Protein AF-A0A7W7RGU4-F1 (afdb_monomer_lite)

Radius of gyration: 12.38 Å; chains: 1; bounding box: 22×27×43 Å

Structure (mmCIF, N/CA/C/O backbone):
data_AF-A0A7W7RGU4-F1
#
_entry.id   AF-A0A7W7RGU4-F1
#
loop_
_atom_site.group_PDB
_atom_site.id
_atom_site.type_symbol
_atom_site.label_atom_id
_atom_site.label_alt_id
_atom_site.label_comp_id
_atom_site.label_asym_id
_atom_site.label_entity_id
_atom_site.label_seq_id
_atom_site.pdbx_PDB_ins_code
_atom_site.Cartn_x
_atom_site.Cartn_y
_atom_site.Cartn_z
_atom_site.occupancy
_atom_site.B_iso_or_equiv
_atom_site.auth_seq_id
_atom_site.auth_comp_id
_atom_site.auth_asym_id
_atom_site.auth_atom_id
_atom_site.pdbx_PDB_model_num
ATOM 1 N N . MET A 1 1 ? -7.430 13.472 -12.838 1.00 47.41 1 MET A N 1
ATOM 2 C CA . MET A 1 1 ? -6.866 12.946 -11.579 1.00 47.41 1 MET A CA 1
ATOM 3 C C . MET A 1 1 ? -5.825 11.928 -11.988 1.00 47.41 1 MET A C 1
ATOM 5 O O . MET A 1 1 ? -6.169 11.014 -12.722 1.00 47.41 1 MET A O 1
ATOM 9 N N . GLU A 1 2 ? -4.560 12.166 -11.664 1.00 55.06 2 GLU A N 1
ATOM 10 C CA . GLU A 1 2 ? -3.458 11.306 -12.099 1.00 55.06 2 GLU A CA 1
ATOM 11 C C . GLU A 1 2 ? -3.462 10.027 -11.256 1.00 55.06 2 GLU A C 1
ATOM 13 O O . GLU A 1 2 ? -3.212 10.065 -10.051 1.00 55.06 2 GLU A O 1
ATOM 18 N N . SER A 1 3 ? -3.801 8.899 -11.877 1.00 66.94 3 SER A N 1
ATOM 19 C CA . SER A 1 3 ? -3.667 7.569 -11.283 1.00 66.94 3 SER A CA 1
ATOM 20 C C . SER A 1 3 ? -2.183 7.249 -11.132 1.00 66.94 3 SER A C 1
ATOM 22 O O . SER A 1 3 ? -1.526 6.805 -12.073 1.00 66.94 3 SER A O 1
ATOM 24 N N . GLN A 1 4 ? -1.621 7.558 -9.965 1.00 85.38 4 GLN A N 1
ATOM 25 C CA . GLN A 1 4 ? -0.229 7.252 -9.670 1.00 85.38 4 GLN A CA 1
ATOM 26 C C . GLN A 1 4 ? -0.103 5.756 -9.366 1.00 85.38 4 GLN A C 1
ATOM 28 O O . GLN A 1 4 ? -0.648 5.269 -8.376 1.00 85.38 4 GLN A O 1
ATOM 33 N N . THR A 1 5 ? 0.629 5.028 -10.207 1.00 90.00 5 THR A N 1
ATOM 34 C CA . THR A 1 5 ? 0.997 3.632 -9.950 1.00 90.00 5 THR A CA 1
ATOM 35 C C . THR A 1 5 ? 2.367 3.560 -9.292 1.00 90.00 5 THR A C 1
ATOM 37 O O . THR A 1 5 ? 3.325 4.148 -9.795 1.00 90.00 5 THR A O 1
ATOM 40 N N . VAL A 1 6 ? 2.481 2.817 -8.196 1.00 90.94 6 VAL A N 1
ATOM 41 C CA . VAL A 1 6 ? 3.713 2.687 -7.410 1.00 90.94 6 VAL A CA 1
ATOM 42 C C . VAL A 1 6 ? 4.155 1.225 -7.293 1.00 90.94 6 VAL A C 1
ATOM 44 O O . VAL A 1 6 ? 3.318 0.326 -7.315 1.00 90.94 6 VAL A O 1
ATOM 47 N N . PRO A 1 7 ? 5.459 0.931 -7.169 1.00 91.81 7 PRO A N 1
ATOM 48 C CA . PRO A 1 7 ? 5.933 -0.441 -6.980 1.00 91.81 7 PRO A CA 1
ATOM 49 C C . PRO A 1 7 ? 5.474 -1.025 -5.634 1.00 91.81 7 PRO A C 1
ATOM 51 O O . PRO A 1 7 ? 5.178 -0.289 -4.692 1.00 91.81 7 PRO A O 1
ATOM 54 N N . THR A 1 8 ? 5.490 -2.359 -5.504 1.00 89.06 8 THR A N 1
ATOM 55 C CA . THR A 1 8 ? 5.021 -3.077 -4.298 1.00 89.06 8 THR A CA 1
ATOM 56 C C . THR A 1 8 ? 5.632 -2.559 -2.989 1.00 89.06 8 THR A C 1
ATOM 58 O O . THR A 1 8 ? 4.945 -2.511 -1.973 1.00 89.06 8 THR A O 1
ATOM 61 N N . GLY A 1 9 ? 6.903 -2.143 -2.993 1.00 89.81 9 GLY A N 1
ATOM 62 C CA . GLY A 1 9 ? 7.554 -1.597 -1.796 1.00 89.81 9 GLY A CA 1
ATOM 63 C C . GLY A 1 9 ? 6.923 -0.291 -1.305 1.00 89.81 9 GLY A C 1
ATOM 64 O O . GLY A 1 9 ? 6.732 -0.108 -0.107 1.00 89.81 9 GLY A O 1
ATOM 65 N N . GLU A 1 10 ? 6.539 0.591 -2.225 1.00 90.94 10 GLU A N 1
ATOM 66 C CA . GLU A 1 10 ? 5.873 1.850 -1.884 1.00 90.94 10 GLU A CA 1
ATOM 67 C C . GLU A 1 10 ? 4.389 1.617 -1.562 1.00 90.94 10 GLU A C 1
ATOM 69 O O . GLU A 1 10 ? 3.857 2.190 -0.615 1.00 90.94 10 GLU A O 1
ATOM 74 N N . ALA A 1 11 ? 3.732 0.694 -2.274 1.00 90.25 11 ALA A N 1
ATOM 75 C CA . ALA A 1 11 ? 2.375 0.251 -1.952 1.00 90.25 11 ALA A CA 1
ATOM 76 C C . ALA A 1 11 ? 2.266 -0.247 -0.501 1.00 90.25 11 ALA A C 1
ATOM 78 O O . ALA A 1 11 ? 1.347 0.126 0.229 1.00 90.25 11 ALA A O 1
ATOM 79 N N . ALA A 1 12 ? 3.245 -1.043 -0.067 1.00 90.88 12 ALA A N 1
ATOM 80 C CA . ALA A 1 12 ? 3.349 -1.545 1.297 1.00 90.88 12 ALA A CA 1
ATOM 81 C C . ALA A 1 12 ? 3.453 -0.399 2.317 1.00 90.88 12 ALA A C 1
ATOM 83 O O . ALA A 1 12 ? 2.724 -0.387 3.310 1.00 90.88 12 ALA A O 1
ATOM 84 N N . ARG A 1 13 ? 4.273 0.621 2.026 1.00 89.62 13 ARG A N 1
ATOM 85 C CA . ARG A 1 13 ? 4.397 1.825 2.863 1.00 89.62 13 ARG A CA 1
ATOM 86 C C . ARG A 1 13 ? 3.093 2.607 2.976 1.00 89.62 13 ARG A C 1
ATOM 88 O O . ARG A 1 13 ? 2.735 3.004 4.079 1.00 89.62 13 ARG A O 1
ATOM 95 N N . ILE A 1 14 ? 2.369 2.784 1.872 1.00 89.00 14 ILE A N 1
ATOM 96 C CA . ILE A 1 14 ? 1.076 3.491 1.848 1.00 89.00 14 ILE A CA 1
ATOM 97 C C . ILE A 1 14 ? 0.029 2.744 2.678 1.00 89.00 14 ILE A C 1
ATOM 99 O O . ILE A 1 14 ? -0.727 3.355 3.432 1.00 89.00 14 ILE A O 1
ATOM 103 N N . LEU A 1 15 ? -0.005 1.417 2.559 1.00 86.06 15 LEU A N 1
ATOM 104 C CA . LEU A 1 15 ? -0.898 0.564 3.340 1.00 86.06 15 LEU A CA 1
ATOM 105 C C . LEU A 1 15 ? -0.461 0.420 4.810 1.00 86.06 15 LEU A C 1
ATOM 107 O O . LEU A 1 15 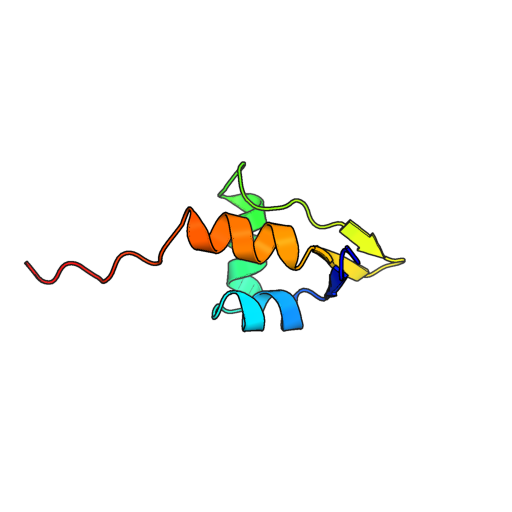? -1.262 -0.013 5.644 1.00 86.06 15 LEU A O 1
ATOM 111 N N . GLY A 1 16 ? 0.787 0.770 5.135 1.00 88.56 16 GLY A N 1
ATOM 112 C CA . GLY A 1 16 ? 1.390 0.560 6.451 1.00 88.56 16 GLY A CA 1
ATOM 113 C C . GLY A 1 16 ? 1.585 -0.922 6.779 1.00 88.56 16 GLY A C 1
ATOM 114 O O . GLY A 1 16 ? 1.397 -1.327 7.924 1.00 88.56 16 GLY A O 1
ATOM 115 N N . VAL A 1 17 ? 1.887 -1.741 5.771 1.00 88.06 17 VAL A N 1
ATOM 116 C CA . VAL A 1 17 ? 2.123 -3.186 5.904 1.00 88.06 17 VAL A CA 1
ATOM 117 C C . VAL A 1 17 ? 3.447 -3.574 5.256 1.00 88.06 17 VAL A C 1
ATOM 119 O O . VAL A 1 17 ? 4.100 -2.767 4.603 1.00 88.06 17 VAL A O 1
ATOM 122 N N . ASP A 1 18 ? 3.838 -4.832 5.418 1.00 90.25 18 ASP A N 1
ATOM 123 C CA . ASP A 1 18 ? 5.014 -5.389 4.761 1.00 90.25 18 ASP A CA 1
ATOM 124 C C . ASP A 1 18 ? 4.750 -5.732 3.289 1.00 90.25 18 ASP A C 1
ATOM 126 O O . ASP A 1 18 ? 3.638 -6.112 2.914 1.00 90.25 18 ASP A O 1
ATOM 130 N N . ALA A 1 19 ? 5.786 -5.689 2.446 1.00 88.56 19 ALA A N 1
ATOM 131 C CA . ALA A 1 19 ? 5.653 -6.021 1.021 1.00 88.56 19 ALA A CA 1
ATOM 132 C C . ALA A 1 19 ? 5.132 -7.451 0.809 1.00 88.56 19 ALA A C 1
ATOM 134 O O . ALA A 1 19 ? 4.349 -7.711 -0.102 1.00 88.56 19 ALA A O 1
ATOM 135 N N . ARG A 1 20 ? 5.512 -8.379 1.694 1.00 89.12 20 ARG A N 1
ATOM 136 C CA . ARG A 1 20 ? 4.990 -9.749 1.693 1.00 89.12 20 ARG A CA 1
ATOM 137 C C . ARG A 1 20 ? 3.485 -9.786 1.967 1.00 89.12 20 ARG A C 1
ATOM 139 O O . ARG A 1 20 ? 2.771 -10.555 1.333 1.00 89.12 20 ARG A O 1
ATOM 146 N N . THR A 1 21 ? 3.006 -8.938 2.875 1.00 88.62 21 THR A N 1
ATOM 147 C CA . THR A 1 21 ? 1.583 -8.803 3.202 1.00 88.62 21 THR A CA 1
ATOM 148 C C . THR A 1 21 ? 0.783 -8.283 2.014 1.00 88.62 21 THR A C 1
ATOM 150 O O . THR A 1 21 ? -0.320 -8.762 1.795 1.00 88.62 21 THR A O 1
ATOM 153 N N . VAL A 1 22 ? 1.352 -7.397 1.190 1.00 87.75 22 VAL A N 1
ATOM 154 C CA . VAL A 1 22 ? 0.708 -6.948 -0.059 1.00 87.75 22 VAL A CA 1
ATOM 155 C C . VAL A 1 22 ? 0.437 -8.128 -0.998 1.00 87.75 22 VAL A C 1
ATOM 157 O O . VAL A 1 22 ? -0.673 -8.260 -1.506 1.00 87.75 22 VAL A O 1
ATOM 160 N N . TYR A 1 23 ? 1.401 -9.039 -1.174 1.00 86.81 23 TYR A N 1
ATOM 161 C CA . TYR A 1 23 ? 1.184 -10.257 -1.969 1.00 86.81 23 TYR A CA 1
ATOM 162 C C . TYR A 1 23 ? 0.152 -11.198 -1.345 1.00 86.81 23 TYR A C 1
ATOM 164 O O . TYR A 1 23 ? -0.621 -11.821 -2.071 1.00 86.81 23 TYR A O 1
ATOM 172 N N . TYR A 1 24 ? 0.131 -11.317 -0.014 1.00 88.56 24 TYR A N 1
ATOM 173 C CA . TYR A 1 24 ? -0.907 -12.089 0.668 1.00 88.56 24 TYR A CA 1
ATOM 174 C C . TYR A 1 24 ? -2.285 -11.476 0.452 1.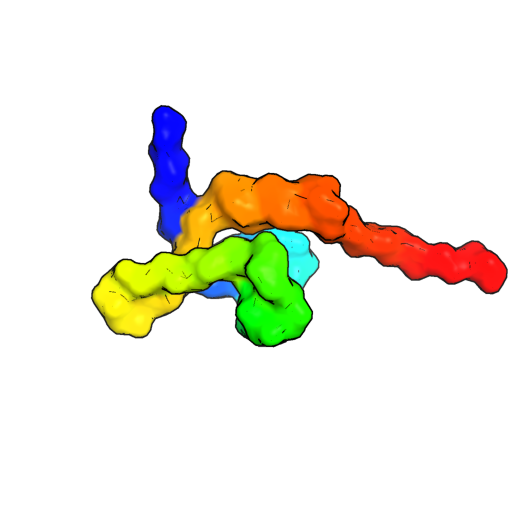00 88.56 24 TYR A C 1
ATOM 176 O O . TYR A 1 24 ? -3.207 -12.217 0.144 1.00 88.56 24 TYR A O 1
ATOM 184 N N . TYR A 1 25 ? -2.425 -10.153 0.540 1.00 86.88 25 TYR A N 1
ATOM 185 C CA . TYR A 1 25 ? -3.698 -9.492 0.279 1.00 86.88 25 TYR A CA 1
ATOM 186 C C . TYR A 1 25 ? -4.166 -9.717 -1.153 1.00 86.88 25 TYR A C 1
ATOM 188 O O . TYR A 1 25 ? -5.286 -10.160 -1.347 1.00 86.88 25 TYR A O 1
ATOM 196 N N . ALA A 1 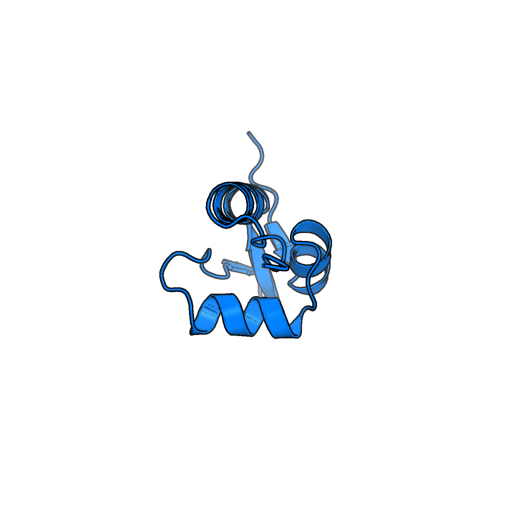26 ? -3.278 -9.563 -2.131 1.00 85.56 26 ALA A N 1
ATOM 197 C CA . ALA A 1 26 ? -3.576 -9.852 -3.533 1.00 85.56 26 ALA A CA 1
ATOM 198 C C . ALA A 1 26 ? -4.024 -11.298 -3.793 1.00 85.56 26 ALA A C 1
ATOM 200 O O . ALA A 1 26 ? -4.759 -11.566 -4.737 1.00 85.56 26 ALA A O 1
ATOM 201 N N . ARG A 1 27 ? -3.536 -12.245 -2.986 1.00 85.75 27 ARG A N 1
ATOM 202 C CA . ARG A 1 27 ? -3.855 -13.668 -3.119 1.00 85.75 27 ARG A CA 1
ATOM 203 C C . ARG A 1 27 ? -5.124 -14.068 -2.364 1.00 85.75 27 ARG A C 1
ATOM 205 O O . ARG A 1 27 ? -5.851 -14.932 -2.837 1.00 85.75 27 ARG A O 1
ATOM 212 N N . ASP A 1 28 ? -5.314 -13.531 -1.166 1.00 86.81 28 ASP A N 1
ATOM 213 C CA . ASP A 1 28 ? -6.327 -13.975 -0.200 1.00 86.81 28 ASP A CA 1
ATOM 214 C C . ASP A 1 28 ? -7.609 -13.133 -0.286 1.00 86.81 28 ASP A C 1
ATOM 216 O O . ASP A 1 28 ? -8.707 -13.632 -0.054 1.00 86.81 28 ASP A O 1
ATOM 220 N N . TYR A 1 29 ? -7.485 -11.864 -0.685 1.00 83.94 29 TYR A N 1
ATOM 221 C CA . TYR A 1 29 ? -8.596 -10.930 -0.818 1.00 83.94 29 TYR A CA 1
ATOM 222 C C . TYR A 1 29 ? -8.894 -10.690 -2.295 1.00 83.94 29 TYR A C 1
ATOM 224 O O . TYR A 1 29 ? -8.156 -9.993 -2.985 1.00 83.94 29 TYR A O 1
ATOM 232 N N . ALA A 1 30 ? -10.030 -11.209 -2.759 1.00 81.06 30 ALA A N 1
ATOM 233 C CA . ALA A 1 30 ? -10.507 -10.986 -4.125 1.00 81.06 30 ALA A CA 1
ATOM 234 C C . ALA A 1 30 ? -10.872 -9.514 -4.418 1.00 81.06 30 ALA A C 1
ATOM 236 O O . ALA A 1 30 ? -10.914 -9.122 -5.576 1.00 81.06 30 ALA A O 1
ATOM 237 N N . ASP A 1 31 ? -11.134 -8.712 -3.378 1.00 83.44 31 ASP A N 1
ATOM 238 C CA . ASP A 1 31 ? -11.432 -7.272 -3.487 1.00 83.44 31 ASP A CA 1
ATOM 239 C C . ASP A 1 31 ? -10.164 -6.398 -3.423 1.00 83.44 31 ASP A C 1
ATOM 241 O O . ASP A 1 31 ? -10.230 -5.177 -3.548 1.00 83.44 31 ASP A O 1
ATOM 245 N N . PHE A 1 32 ? -8.991 -6.996 -3.179 1.00 86.56 32 PHE A N 1
ATOM 246 C CA . PHE A 1 32 ? -7.737 -6.246 -3.190 1.00 86.56 32 PHE A CA 1
ATOM 247 C C . PHE A 1 32 ? -7.420 -5.790 -4.619 1.00 86.56 32 PHE A C 1
ATOM 249 O O . PHE A 1 32 ? -7.672 -6.555 -5.551 1.00 86.56 32 PHE A O 1
ATOM 256 N N . PRO A 1 33 ? -6.857 -4.579 -4.818 1.00 85.19 33 PRO A N 1
ATOM 257 C CA . PRO A 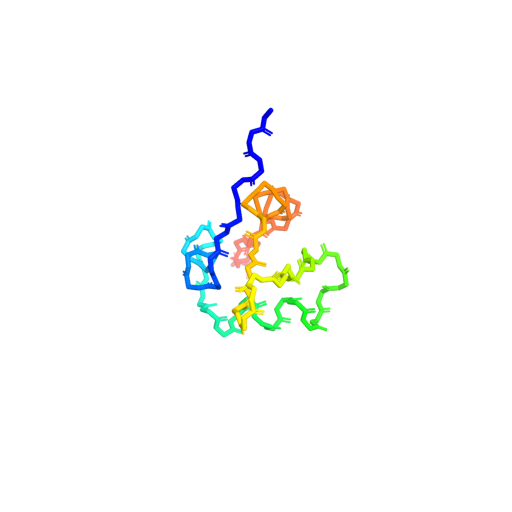1 33 ? -6.483 -4.109 -6.146 1.00 85.19 33 PRO A CA 1
ATOM 258 C C . PRO A 1 33 ? -5.675 -5.153 -6.912 1.00 85.19 33 PRO A C 1
ATOM 260 O O . PRO A 1 33 ? -4.830 -5.838 -6.348 1.00 85.19 33 PRO A O 1
ATOM 263 N N . GLU A 1 34 ? -5.897 -5.268 -8.212 1.00 83.69 34 GLU A N 1
ATOM 264 C CA . GLU A 1 34 ? -5.037 -6.118 -9.026 1.00 83.69 34 GLU A CA 1
ATOM 265 C C . GLU A 1 34 ? -3.720 -5.386 -9.321 1.00 83.69 34 GLU A C 1
ATOM 267 O O . GLU A 1 34 ? -3.725 -4.183 -9.616 1.00 83.69 34 GLU A O 1
ATOM 272 N N . PRO A 1 35 ? -2.568 -6.075 -9.251 1.00 87.19 35 PRO A N 1
ATOM 273 C CA . PRO A 1 35 ? -1.310 -5.465 -9.629 1.00 87.19 35 PRO A CA 1
ATOM 274 C C . PRO A 1 35 ? -1.303 -5.187 -11.133 1.00 87.19 35 PRO A C 1
ATOM 276 O O . PRO A 1 35 ? -1.406 -6.091 -11.964 1.00 87.19 35 PRO A O 1
ATOM 279 N N . GLY A 1 36 ? -1.097 -3.925 -11.486 1.00 87.12 36 GLY A N 1
ATOM 280 C CA . GLY A 1 36 ? -0.716 -3.535 -12.830 1.00 87.12 36 GLY A CA 1
ATOM 281 C C . GLY A 1 36 ? 0.678 -4.054 -13.176 1.00 87.12 36 GLY A C 1
ATOM 282 O O . GLY A 1 36 ? 1.508 -4.354 -12.312 1.00 87.12 36 GLY A O 1
ATOM 283 N N . ARG A 1 37 ? 0.966 -4.136 -14.472 1.00 86.12 37 ARG A N 1
ATOM 284 C CA . ARG A 1 37 ? 2.282 -4.530 -14.977 1.00 86.12 37 ARG A CA 1
ATOM 285 C C . ARG A 1 37 ? 2.920 -3.340 -15.671 1.00 86.12 37 ARG A C 1
ATOM 287 O O . ARG A 1 37 ? 2.388 -2.847 -16.660 1.00 86.12 37 ARG A O 1
ATOM 294 N N . PHE A 1 38 ? 4.061 -2.893 -15.159 1.00 84.06 38 PHE A N 1
ATOM 295 C CA . PHE A 1 38 ? 4.867 -1.859 -15.797 1.00 84.06 38 PHE A CA 1
ATOM 296 C C . PHE A 1 38 ? 6.208 -2.470 -16.203 1.00 84.06 38 PHE A C 1
ATOM 298 O O . PHE A 1 38 ? 7.119 -2.646 -15.389 1.00 84.06 38 PHE A O 1
ATOM 305 N N . GLY A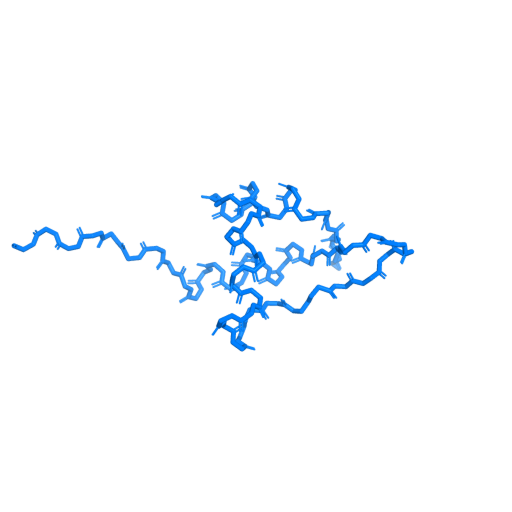 1 39 ? 6.292 -2.890 -17.468 1.00 85.12 39 GLY A N 1
ATOM 306 C CA . GLY A 1 39 ? 7.395 -3.714 -17.960 1.00 85.12 39 GLY A CA 1
ATOM 307 C C . GLY A 1 39 ? 7.459 -5.053 -17.218 1.00 85.12 39 GLY A C 1
ATOM 308 O O . GLY A 1 39 ? 6.494 -5.817 -17.215 1.00 85.12 39 GLY A O 1
ATOM 309 N N . SER A 1 40 ? 8.591 -5.324 -16.563 1.00 84.56 40 SER A N 1
ATOM 310 C CA . SER A 1 40 ? 8.802 -6.539 -15.759 1.00 84.56 40 SER A CA 1
ATOM 311 C C . SER A 1 40 ? 8.384 -6.395 -14.291 1.00 84.56 40 SER A C 1
ATOM 313 O O . SER A 1 40 ? 8.390 -7.387 -13.563 1.00 84.56 40 SER A O 1
ATOM 315 N N . ALA A 1 41 ? 8.039 -5.185 -13.840 1.00 83.50 41 ALA A N 1
ATOM 316 C CA . ALA A 1 41 ? 7.684 -4.913 -12.451 1.00 83.50 41 ALA A CA 1
ATOM 317 C C . ALA A 1 41 ? 6.162 -4.915 -12.239 1.00 83.50 41 ALA A C 1
ATOM 319 O O . ALA A 1 41 ? 5.396 -4.460 -13.091 1.00 83.50 41 ALA A O 1
ATOM 320 N N . LEU A 1 42 ? 5.736 -5.401 -11.070 1.00 87.94 42 LEU A N 1
ATOM 321 C CA . LEU A 1 42 ? 4.364 -5.243 -10.591 1.00 87.94 42 LEU A CA 1
ATOM 322 C C . LEU A 1 42 ? 4.209 -3.863 -9.950 1.00 87.94 42 LEU A C 1
ATOM 324 O O . LEU A 1 42 ? 5.008 -3.469 -9.094 1.00 87.94 42 LEU A O 1
ATOM 328 N N . VAL A 1 43 ? 3.176 -3.146 -10.370 1.00 90.94 43 VAL A N 1
ATOM 329 C CA . VAL A 1 43 ? 2.828 -1.815 -9.880 1.00 90.94 43 VAL A CA 1
ATOM 330 C C . VAL A 1 43 ? 1.401 -1.805 -9.362 1.00 90.94 43 VAL A C 1
ATOM 332 O O . VAL A 1 43 ? 0.558 -2.585 -9.786 1.00 90.94 43 VAL A O 1
ATOM 335 N N . TRP A 1 44 ? 1.129 -0.908 -8.435 1.00 90.50 44 TRP A N 1
ATOM 336 C CA . TRP A 1 44 ? -0.117 -0.836 -7.700 1.00 90.50 44 TRP A CA 1
ATOM 337 C C . TRP A 1 44 ? -0.675 0.565 -7.804 1.00 90.50 44 TRP A C 1
ATOM 339 O O . TRP A 1 44 ? 0.055 1.535 -7.605 1.00 90.50 44 TRP A O 1
ATOM 349 N N . ASP A 1 45 ? -1.961 0.682 -8.103 1.00 91.06 45 ASP A N 1
ATOM 350 C CA . ASP A 1 45 ? -2.607 1.985 -8.142 1.00 91.06 45 ASP A CA 1
ATOM 351 C C . ASP A 1 45 ? -2.803 2.532 -6.722 1.00 91.06 45 ASP A C 1
ATOM 353 O O . ASP A 1 45 ? -3.440 1.908 -5.870 1.00 91.06 45 ASP A O 1
ATOM 357 N N . VAL A 1 46 ? -2.252 3.717 -6.461 1.00 90.50 46 VAL A N 1
ATOM 358 C CA . VAL A 1 46 ? -2.304 4.355 -5.140 1.00 90.50 46 VAL A CA 1
ATOM 359 C C . VAL A 1 46 ? -3.736 4.657 -4.713 1.00 90.50 46 VAL A C 1
ATOM 361 O O . VAL A 1 46 ? -4.052 4.559 -3.525 1.00 90.50 46 VAL A O 1
ATOM 364 N N . GLN A 1 47 ? -4.605 5.035 -5.650 1.00 88.25 47 GLN A N 1
ATOM 365 C CA . GLN A 1 47 ? -5.980 5.392 -5.336 1.00 88.25 47 GLN A CA 1
ATOM 366 C C . GLN A 1 47 ? -6.773 4.154 -4.917 1.00 88.25 47 GLN A C 1
ATOM 368 O O . GLN A 1 47 ? -7.464 4.203 -3.899 1.00 88.25 47 GLN A O 1
ATOM 373 N N . GLN A 1 48 ? -6.610 3.036 -5.627 1.00 89.12 48 GLN A N 1
ATOM 374 C CA . GLN A 1 48 ? -7.241 1.766 -5.261 1.00 89.12 48 GLN A CA 1
ATOM 375 C C . GLN A 1 48 ? -6.711 1.221 -3.930 1.00 89.12 48 GLN A C 1
ATOM 377 O O . GLN A 1 48 ? -7.494 0.754 -3.108 1.00 89.12 48 GLN A O 1
ATOM 382 N N . LEU A 1 49 ? -5.403 1.332 -3.664 1.00 88.62 49 LEU A N 1
ATOM 383 C CA . LEU A 1 49 ? -4.830 0.936 -2.370 1.00 88.62 49 LEU A CA 1
ATOM 384 C C . LEU A 1 49 ? -5.442 1.732 -1.210 1.00 88.62 49 LEU A C 1
ATOM 386 O O . LEU A 1 49 ? -5.777 1.162 -0.171 1.00 88.62 49 LEU A O 1
ATOM 390 N N . LYS A 1 50 ? -5.596 3.051 -1.382 1.00 87.62 50 LYS A N 1
ATOM 391 C CA . LYS A 1 50 ? -6.218 3.926 -0.379 1.00 87.62 50 LYS A CA 1
ATOM 392 C C . LYS A 1 50 ? -7.700 3.611 -0.187 1.00 87.62 50 LYS A C 1
ATOM 394 O O . LYS A 1 50 ? -8.149 3.561 0.955 1.00 87.62 50 LYS A O 1
ATOM 399 N N . ASP A 1 51 ? -8.435 3.384 -1.272 1.00 88.69 51 ASP A N 1
ATOM 400 C CA . ASP A 1 51 ? -9.855 3.021 -1.227 1.00 88.69 51 ASP A CA 1
ATOM 401 C C . ASP A 1 51 ? -10.069 1.678 -0.515 1.00 88.69 51 ASP A C 1
ATOM 403 O O . ASP A 1 51 ? -10.844 1.588 0.439 1.00 88.69 51 ASP A O 1
ATOM 407 N N . TRP A 1 52 ? -9.286 0.660 -0.885 1.00 87.75 52 TRP A N 1
ATOM 408 C CA . TRP A 1 52 ? -9.318 -0.641 -0.224 1.00 87.75 52 TRP A CA 1
ATOM 409 C C . TRP A 1 52 ? -8.987 -0.520 1.263 1.00 87.75 52 TRP A C 1
ATOM 411 O O . TRP A 1 52 ? -9.682 -1.074 2.113 1.00 87.75 52 TRP A O 1
ATOM 421 N N . ARG A 1 53 ? -7.968 0.273 1.611 1.00 85.50 53 ARG A N 1
ATOM 422 C CA . ARG A 1 53 ? -7.600 0.525 3.007 1.00 85.50 53 ARG A CA 1
ATOM 423 C C . ARG A 1 53 ? -8.697 1.241 3.796 1.00 85.50 53 ARG A C 1
ATOM 425 O O . ARG A 1 53 ? -8.853 0.965 4.983 1.00 85.50 53 ARG A O 1
ATOM 432 N N . ALA A 1 54 ? -9.441 2.144 3.163 1.00 85.50 54 ALA A N 1
ATOM 433 C CA . ALA A 1 54 ? -10.576 2.811 3.790 1.00 85.50 54 ALA A CA 1
ATOM 434 C C . ALA A 1 54 ? -11.721 1.826 4.087 1.00 85.50 54 ALA A C 1
ATOM 436 O O . ALA A 1 54 ? -12.355 1.924 5.137 1.00 85.50 54 ALA A O 1
ATOM 437 N N . LYS A 1 55 ? -11.944 0.846 3.203 1.00 83.69 55 LYS A N 1
ATOM 438 C CA . LYS A 1 55 ? -12.939 -0.228 3.377 1.00 83.69 55 LYS A CA 1
ATOM 439 C C . LYS A 1 55 ? -12.496 -1.314 4.362 1.00 83.69 55 LYS A C 1
ATOM 441 O O . LYS A 1 55 ? -13.330 -1.879 5.066 1.00 83.69 55 LYS A O 1
ATOM 446 N N . HIS A 1 56 ? -11.192 -1.575 4.443 1.00 78.62 56 HIS A N 1
ATOM 447 C CA . HIS A 1 56 ? -10.571 -2.571 5.317 1.00 78.62 56 HIS A CA 1
ATOM 448 C C . HIS A 1 56 ? -9.673 -1.904 6.370 1.00 78.62 56 HIS A C 1
ATOM 450 O O . HIS A 1 56 ? -8.441 -2.037 6.325 1.00 78.62 56 HIS A O 1
ATOM 456 N N . PRO A 1 57 ? -10.256 -1.190 7.352 1.00 70.50 57 PRO A N 1
ATOM 457 C CA . PRO A 1 57 ? -9.480 -0.710 8.481 1.00 70.50 57 PRO A CA 1
ATOM 458 C C . PRO A 1 57 ? -8.896 -1.921 9.216 1.00 70.50 57 PRO A C 1
ATOM 460 O O . PRO A 1 57 ? -9.597 -2.911 9.444 1.00 70.50 57 PRO A O 1
ATOM 463 N N . ILE A 1 58 ? -7.614 -1.857 9.606 1.00 69.81 58 ILE A N 1
ATOM 464 C CA . ILE A 1 58 ? -7.048 -2.848 10.533 1.00 69.81 58 ILE A CA 1
ATOM 465 C C . ILE A 1 58 ? -7.903 -2.743 11.781 1.00 69.81 58 ILE A C 1
ATOM 467 O O . ILE A 1 58 ? -7.805 -1.750 12.504 1.00 69.81 58 ILE A O 1
ATOM 471 N N . LYS A 1 59 ? -8.784 -3.724 12.000 1.00 63.19 59 LYS A N 1
ATOM 472 C CA . LYS A 1 59 ? -9.561 -3.794 13.231 1.00 63.19 59 LYS A CA 1
ATOM 473 C C . LYS A 1 59 ? -8.558 -3.644 14.374 1.00 63.19 59 LYS A C 1
ATOM 475 O O . LYS A 1 59 ? -7.638 -4.465 14.447 1.00 63.19 59 LYS A O 1
ATOM 480 N N . PRO A 1 60 ? -8.687 -2.628 15.247 1.00 53.62 60 PRO A N 1
ATOM 481 C CA . PRO A 1 60 ? -7.922 -2.646 16.475 1.00 53.62 60 PRO A CA 1
ATOM 482 C C . PRO A 1 60 ? -8.270 -3.968 17.149 1.00 53.62 60 PRO A C 1
ATOM 484 O O . PRO A 1 60 ? -9.447 -4.333 17.232 1.00 53.62 60 PRO A O 1
ATOM 487 N N . LYS A 1 61 ? -7.241 -4.732 17.523 1.00 49.94 61 LYS A N 1
ATOM 488 C CA . LYS A 1 61 ? -7.403 -5.965 18.285 1.00 49.94 61 LYS A CA 1
ATOM 489 C C . LYS A 1 61 ? -8.306 -5.614 19.462 1.00 49.94 61 LYS A C 1
ATOM 491 O O . LYS A 1 61 ? -7.908 -4.837 20.327 1.00 49.94 61 LYS A O 1
ATOM 496 N N . ARG A 1 62 ? -9.551 -6.091 19.415 1.00 51.69 62 ARG A N 1
ATOM 497 C CA . ARG A 1 62 ? -10.526 -5.884 20.477 1.00 51.69 62 ARG A CA 1
ATOM 498 C C . ARG A 1 62 ? -9.958 -6.642 21.666 1.00 51.69 62 ARG A C 1
ATOM 500 O O . ARG A 1 62 ? -9.942 -7.868 21.663 1.00 51.69 62 ARG A O 1
ATOM 507 N N . ASN A 1 63 ? -9.342 -5.900 22.574 1.00 46.25 63 ASN A N 1
ATOM 508 C CA . ASN A 1 63 ? -8.983 -6.392 23.885 1.00 46.25 63 ASN A CA 1
ATOM 509 C C . ASN A 1 63 ? -10.295 -6.337 24.673 1.00 46.25 63 ASN A C 1
ATOM 511 O O . ASN A 1 63 ? -10.644 -5.283 25.197 1.00 46.25 63 ASN A O 1
ATOM 515 N N . ASP A 1 64 ? -11.082 -7.406 24.555 1.00 47.50 64 ASP A N 1
ATOM 516 C CA . ASP A 1 64 ? -12.225 -7.701 25.424 1.00 47.50 64 ASP A CA 1
ATOM 517 C C . ASP A 1 64 ? -11.707 -8.599 26.552 1.00 47.50 64 ASP A C 1
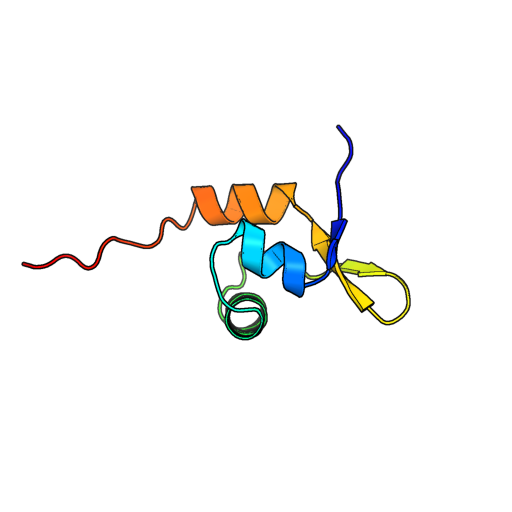ATOM 519 O O . ASP A 1 64 ? -11.022 -9.595 26.207 1.00 47.50 64 ASP A O 1
#

pLDDT: mean 82.08, std 12.46, range [46.25, 91.81]

Organism: NCBI:txid1783352

Foldseek 3Di:
DDQDKAALCVLCVLLVHDSVVLVVCCVVPPQQFDFDDDDPTTIGGSVSSVVVCVVDPPPDPPPD

InterPro domains:
  IPR009061 Putative DNA-binding domain superfamily [SSF46955] (7-55)

Sequence (64 aa):
MESQTVPTGEAARILGVDARTVYYYARDYADFPEPGRFGSALVWDVQQLKDWRAKHPIKPKRND

Secondary structure (DSSP, 8-state):
----EEEHHHHHHHHTS-HHHHHHHHHH-TTSPPPEEETTEEEEEHHHHHHHHHHS--------